Protein AF-A0A4R2C497-F1 (afdb_monomer_lite)

Radius of gyration: 15.02 Å; chains: 1; bounding box: 34×19×43 Å

Foldseek 3Di:
DDPLVVVLVVLQVLLVVLVVLLVVLVVVLVPDDPCVPVSVVSVVVSVVSVVVNVVSVVVCVVSVHDDDD

Sequence (69 aa):
MGTTDHLHAWLRDAHAIEEQAITMLTSQSERLENYPELKAQIDKHLRETRDQVAMLDRCLERTGGALPV

InterPro domains:
  IPR009078 Ferritin-like superfamily [SSF47240] (4-65)
  IPR010287 Protein of unknown function DUF892, YciF-like [PF05974] (4-65)
  IPR012347 Ferritin-like [G3DSA:1.20.1260.10] (2-68)

Organism: NCBI:txid194963

Secondary structure (DSSP, 8-state):
--HHHHHHHHHHHHHHHHHHHHHHHHHHHHH-SS-HHHHHHHHHHHHHHHHHHHHHHHHHHHTTPPPP-

Structure (mmCIF, N/CA/C/O backbone):
data_AF-A0A4R2C497-F1
#
_entry.id   AF-A0A4R2C497-F1
#
loop_
_atom_site.group_PDB
_atom_site.id
_atom_site.type_symbol
_atom_site.label_atom_id
_atom_site.label_alt_id
_atom_site.label_comp_id
_atom_site.label_asym_id
_atom_site.label_entity_id
_atom_site.label_seq_id
_atom_site.pdbx_PDB_ins_code
_atom_site.Cartn_x
_atom_site.Cartn_y
_atom_site.Cartn_z
_atom_site.occupancy
_atom_site.B_iso_or_equiv
_atom_site.auth_seq_id
_atom_site.auth_comp_id
_atom_site.auth_asym_id
_atom_site.auth_atom_id
_atom_site.pdbx_PDB_model_num
ATOM 1 N N . MET A 1 1 ? 22.047 3.915 -18.758 1.00 61.16 1 MET A N 1
ATOM 2 C CA . MET A 1 1 ? 20.699 3.456 -18.375 1.00 61.16 1 MET A CA 1
ATOM 3 C C . MET A 1 1 ? 19.726 4.546 -18.795 1.00 61.16 1 MET A C 1
ATOM 5 O O . MET A 1 1 ? 19.968 5.702 -18.457 1.00 61.16 1 MET A O 1
ATOM 9 N N . GLY A 1 2 ? 18.760 4.228 -19.657 1.00 82.00 2 GLY A N 1
ATOM 10 C CA . GLY A 1 2 ? 17.850 5.219 -20.243 1.00 82.00 2 GLY A CA 1
ATOM 11 C C . GLY A 1 2 ? 16.826 5.727 -19.227 1.00 82.00 2 GLY A C 1
ATOM 12 O O . GLY A 1 2 ? 16.641 5.126 -18.169 1.00 82.00 2 GLY A O 1
ATOM 13 N N . THR A 1 3 ? 16.144 6.834 -19.523 1.00 87.38 3 THR A N 1
ATOM 14 C CA . THR A 1 3 ? 15.087 7.382 -18.649 1.00 87.38 3 THR A CA 1
ATOM 15 C C . THR A 1 3 ? 13.956 6.372 -18.415 1.00 87.38 3 THR A C 1
ATOM 17 O O . THR A 1 3 ? 13.445 6.269 -17.305 1.00 87.38 3 THR A O 1
ATOM 20 N N . THR A 1 4 ? 13.615 5.573 -19.430 1.00 88.56 4 THR A N 1
ATOM 21 C CA . THR A 1 4 ? 12.595 4.515 -19.341 1.00 88.56 4 THR A CA 1
ATOM 22 C C . THR A 1 4 ? 12.986 3.400 -18.369 1.00 88.56 4 THR A C 1
ATOM 24 O O . THR A 1 4 ? 12.153 2.967 -17.581 1.00 88.56 4 THR A O 1
ATOM 27 N N . ASP A 1 5 ? 14.259 2.991 -18.355 1.00 88.69 5 ASP A N 1
ATOM 28 C CA . ASP A 1 5 ? 14.744 1.944 -17.445 1.00 88.69 5 ASP A CA 1
ATOM 29 C C . ASP A 1 5 ? 14.626 2.381 -15.976 1.00 88.69 5 ASP A C 1
ATOM 31 O O . ASP A 1 5 ? 14.250 1.589 -15.114 1.00 88.69 5 ASP A O 1
ATOM 35 N N . HIS A 1 6 ? 14.917 3.657 -15.691 1.00 93.50 6 HIS A N 1
ATOM 36 C CA . HIS A 1 6 ? 14.757 4.227 -14.350 1.00 93.50 6 HIS A CA 1
ATOM 37 C C . HIS A 1 6 ? 13.285 4.314 -13.947 1.00 93.50 6 HIS A C 1
ATOM 39 O O . HIS A 1 6 ? 12.944 3.976 -12.818 1.00 93.50 6 HIS A O 1
ATOM 45 N N . LEU A 1 7 ? 12.409 4.716 -14.874 1.00 94.12 7 LEU A N 1
ATOM 46 C CA . LEU A 1 7 ? 10.969 4.741 -14.629 1.00 94.12 7 LEU A CA 1
ATOM 47 C C . LEU A 1 7 ? 10.446 3.349 -14.253 1.00 94.12 7 LEU A C 1
ATOM 49 O O . LEU A 1 7 ? 9.710 3.216 -13.279 1.00 94.12 7 LEU A O 1
ATOM 53 N N . HIS A 1 8 ? 10.839 2.307 -14.990 1.00 94.25 8 HIS A N 1
ATOM 54 C CA . HIS A 1 8 ? 10.438 0.933 -14.675 1.00 94.25 8 HIS A CA 1
ATOM 55 C C . HIS A 1 8 ? 11.000 0.449 -13.339 1.00 94.25 8 HIS A C 1
ATOM 57 O O . HIS A 1 8 ? 10.291 -0.246 -12.617 1.00 94.25 8 HIS A O 1
ATOM 63 N N . ALA A 1 9 ? 12.241 0.808 -12.996 1.00 93.62 9 ALA A N 1
ATOM 64 C CA . ALA A 1 9 ? 12.817 0.484 -11.692 1.00 93.62 9 ALA A CA 1
ATOM 65 C C . ALA A 1 9 ? 12.000 1.113 -10.553 1.00 93.62 9 ALA A C 1
ATOM 67 O O . ALA A 1 9 ? 11.542 0.400 -9.667 1.00 93.62 9 ALA A O 1
ATOM 68 N N . TRP A 1 10 ? 11.705 2.412 -10.634 1.00 95.38 10 TRP A N 1
ATOM 69 C CA . TRP A 1 10 ? 10.927 3.104 -9.604 1.00 95.38 10 TRP A CA 1
ATOM 70 C C . TRP A 1 10 ? 9.490 2.605 -9.484 1.00 95.38 10 TRP A C 1
ATOM 72 O O . TRP A 1 10 ? 8.968 2.525 -8.377 1.00 95.38 10 TRP A O 1
ATOM 82 N N . LEU A 1 11 ? 8.845 2.243 -10.596 1.00 95.75 11 LEU A N 1
ATOM 83 C CA . LEU A 1 11 ? 7.507 1.649 -10.553 1.00 95.75 11 LEU A CA 1
ATOM 84 C C . LEU A 1 11 ? 7.507 0.288 -9.841 1.00 95.75 11 LEU A C 1
ATOM 86 O O . LEU A 1 11 ? 6.570 -0.003 -9.101 1.00 95.75 11 LEU A O 1
ATOM 90 N N . ARG A 1 12 ? 8.555 -0.526 -10.021 1.00 94.94 12 ARG A N 1
ATOM 91 C CA . ARG A 1 12 ? 8.707 -1.803 -9.304 1.00 94.94 12 ARG A CA 1
ATOM 92 C C . ARG A 1 12 ? 9.017 -1.605 -7.827 1.00 94.94 12 ARG A C 1
ATOM 94 O O . ARG A 1 12 ? 8.424 -2.292 -7.002 1.00 94.94 12 ARG A O 1
ATOM 101 N N . ASP A 1 13 ? 9.890 -0.657 -7.498 1.00 96.38 13 ASP A N 1
ATOM 102 C CA . ASP A 1 13 ? 10.198 -0.321 -6.106 1.00 96.38 13 ASP A CA 1
ATOM 103 C C . ASP A 1 13 ? 8.938 0.160 -5.376 1.00 96.38 13 ASP A C 1
ATOM 105 O O . ASP A 1 13 ? 8.636 -0.313 -4.282 1.00 96.38 13 ASP A O 1
ATOM 109 N N . ALA A 1 14 ? 8.155 1.041 -6.010 1.00 96.94 14 ALA A N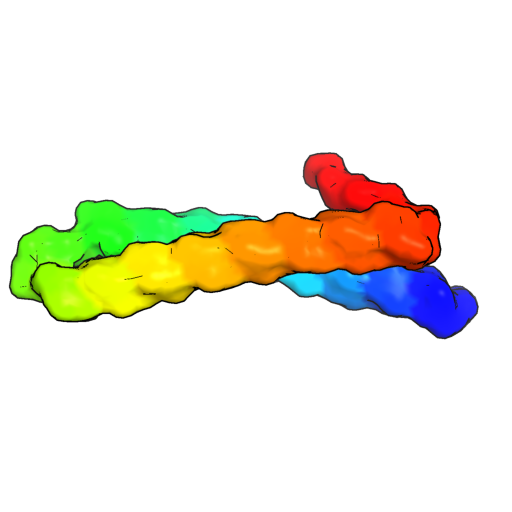 1
ATOM 110 C CA . ALA A 1 14 ? 6.873 1.487 -5.477 1.00 96.94 14 ALA A CA 1
ATOM 111 C C . ALA A 1 14 ? 5.914 0.307 -5.267 1.00 96.94 14 ALA A C 1
ATOM 113 O O . ALA A 1 14 ? 5.354 0.175 -4.186 1.00 96.94 14 ALA A O 1
ATOM 114 N N . HIS A 1 15 ? 5.782 -0.595 -6.246 1.00 96.44 15 HIS A N 1
ATOM 115 C CA . HIS A 1 15 ? 4.919 -1.771 -6.108 1.00 96.44 15 HIS A CA 1
ATOM 116 C C . HIS A 1 15 ? 5.339 -2.654 -4.923 1.00 96.44 15 HIS A C 1
ATOM 118 O O . HIS A 1 15 ? 4.495 -3.093 -4.144 1.00 96.44 15 HIS A O 1
ATOM 124 N N . ALA A 1 16 ? 6.638 -2.907 -4.753 1.00 95.88 16 ALA A N 1
ATOM 125 C CA . ALA A 1 16 ? 7.143 -3.700 -3.634 1.00 95.88 16 ALA A CA 1
ATOM 126 C C . ALA A 1 16 ? 6.852 -3.039 -2.274 1.00 95.88 16 ALA A C 1
ATOM 128 O O . ALA A 1 16 ? 6.487 -3.725 -1.316 1.00 95.88 16 ALA A O 1
ATOM 129 N N . ILE A 1 17 ? 6.974 -1.710 -2.193 1.00 97.44 17 ILE A N 1
ATOM 130 C CA . ILE A 1 17 ? 6.637 -0.943 -0.988 1.00 97.44 17 ILE A CA 1
ATOM 131 C C . ILE A 1 17 ? 5.143 -1.062 -0.668 1.00 97.44 17 ILE A C 1
ATOM 133 O O . ILE A 1 17 ? 4.797 -1.279 0.494 1.00 97.44 17 ILE A O 1
ATOM 137 N N . GLU A 1 18 ? 4.264 -0.969 -1.667 1.00 97.94 18 GLU A N 1
ATOM 138 C CA . GLU A 1 18 ? 2.818 -1.074 -1.442 1.00 97.94 18 GLU A CA 1
ATOM 139 C C . GLU A 1 18 ? 2.401 -2.486 -0.989 1.00 97.94 18 GLU A C 1
ATOM 141 O O . GLU A 1 18 ? 1.622 -2.626 -0.047 1.00 97.94 18 GLU A O 1
ATOM 146 N N . GLU A 1 19 ? 2.980 -3.549 -1.555 1.00 97.31 19 GLU A N 1
ATOM 147 C CA . GLU A 1 19 ? 2.759 -4.932 -1.089 1.00 97.31 19 GLU A CA 1
ATOM 148 C C . GLU A 1 19 ? 3.210 -5.133 0.372 1.00 97.31 19 GLU A C 1
ATOM 150 O O . GLU A 1 19 ? 2.527 -5.765 1.195 1.00 97.31 19 GLU A O 1
ATOM 155 N N . GLN A 1 20 ? 4.340 -4.528 0.747 1.00 97.88 20 GLN A N 1
ATOM 156 C CA . GLN A 1 20 ? 4.792 -4.520 2.136 1.00 97.88 20 GLN A CA 1
ATOM 157 C C . GLN A 1 20 ? 3.827 -3.734 3.038 1.00 97.88 20 GLN A C 1
ATOM 159 O O . GLN A 1 20 ? 3.516 -4.182 4.149 1.00 97.88 20 GLN A O 1
ATOM 164 N N . ALA A 1 21 ? 3.323 -2.589 2.575 1.00 98.12 21 ALA A N 1
ATOM 165 C CA . ALA A 1 21 ? 2.346 -1.788 3.304 1.00 98.12 21 ALA A CA 1
ATOM 166 C C . ALA A 1 21 ? 1.035 -2.560 3.517 1.00 98.12 21 ALA A C 1
ATOM 168 O O . ALA A 1 21 ? 0.519 -2.566 4.635 1.00 98.12 21 ALA A O 1
ATOM 169 N N . ILE A 1 22 ? 0.546 -3.298 2.514 1.00 98.50 22 ILE A N 1
ATOM 170 C CA . ILE A 1 22 ? -0.621 -4.190 2.628 1.00 98.50 22 ILE A CA 1
ATOM 171 C C . ILE A 1 22 ? -0.413 -5.212 3.743 1.00 98.50 22 ILE A C 1
ATOM 173 O O . ILE A 1 22 ? -1.288 -5.380 4.600 1.00 98.50 22 ILE A O 1
ATOM 177 N N . THR A 1 23 ? 0.745 -5.872 3.760 1.00 98.12 23 THR A N 1
ATOM 178 C CA . THR A 1 23 ? 1.084 -6.870 4.784 1.00 98.12 23 THR A CA 1
ATOM 179 C C . THR A 1 23 ? 1.065 -6.248 6.182 1.00 98.12 23 THR A C 1
ATOM 181 O O . THR A 1 23 ? 0.440 -6.770 7.110 1.00 98.12 23 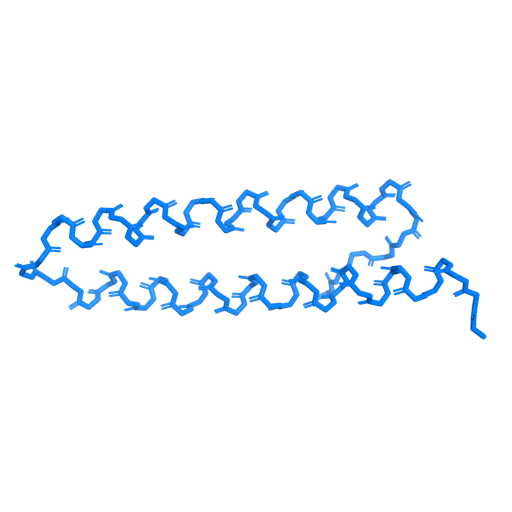THR A O 1
ATOM 184 N N . MET A 1 24 ? 1.692 -5.079 6.328 1.00 98.12 24 MET A N 1
ATOM 185 C CA . MET A 1 24 ? 1.766 -4.349 7.590 1.00 98.12 24 MET A CA 1
ATOM 186 C C . MET A 1 24 ? 0.388 -3.858 8.067 1.00 98.12 24 MET A C 1
ATOM 188 O O . MET A 1 24 ? 0.063 -3.982 9.248 1.00 98.12 24 MET A O 1
ATOM 192 N N . LEU A 1 25 ? -0.432 -3.291 7.180 1.00 98.06 25 LEU A N 1
ATOM 193 C CA . LEU A 1 25 ? -1.765 -2.768 7.504 1.00 98.06 25 LEU A CA 1
ATOM 194 C C . LEU A 1 25 ? -2.747 -3.890 7.845 1.00 98.06 25 LEU A C 1
ATOM 196 O O . LEU A 1 25 ? -3.530 -3.746 8.782 1.00 98.06 25 LEU A O 1
ATOM 200 N N . THR A 1 26 ? -2.659 -5.025 7.148 1.00 98.06 26 THR A N 1
ATOM 201 C CA . THR A 1 26 ? -3.459 -6.220 7.452 1.00 98.06 26 THR A CA 1
ATOM 202 C C . THR A 1 26 ? -3.165 -6.707 8.872 1.00 98.06 26 THR A C 1
ATOM 204 O O . THR A 1 26 ? -4.081 -6.791 9.689 1.00 98.06 26 THR A O 1
ATOM 207 N N . SER A 1 27 ? -1.885 -6.896 9.217 1.00 97.75 27 SER A N 1
ATOM 208 C CA . SER A 1 27 ? -1.486 -7.323 10.567 1.00 97.75 27 SER A CA 1
ATOM 209 C C . SER A 1 27 ? -1.892 -6.321 11.657 1.00 97.75 27 SER A C 1
ATOM 211 O O . SER A 1 27 ? -2.314 -6.713 12.746 1.00 97.75 27 SER A O 1
ATOM 213 N N . GLN A 1 28 ? -1.794 -5.016 11.388 1.00 96.38 28 GLN A N 1
ATOM 214 C CA . GLN A 1 28 ? -2.238 -3.990 12.335 1.00 96.38 28 GLN A CA 1
ATOM 215 C C . GLN A 1 28 ? -3.755 -4.022 12.546 1.00 96.38 28 GLN A C 1
ATOM 217 O O . GLN A 1 28 ? -4.206 -3.956 13.688 1.00 96.38 28 GLN A O 1
ATOM 222 N N . SER A 1 29 ? -4.537 -4.151 11.471 1.00 96.19 29 SER A N 1
ATOM 223 C CA . SER A 1 29 ? -5.998 -4.203 11.546 1.00 96.19 29 SER A CA 1
ATOM 224 C C . SER A 1 29 ? -6.494 -5.416 12.339 1.00 96.19 29 SER A C 1
ATOM 226 O O . SER A 1 29 ? -7.429 -5.293 13.134 1.00 96.19 29 SER A O 1
ATOM 228 N N . GLU A 1 30 ? -5.863 -6.5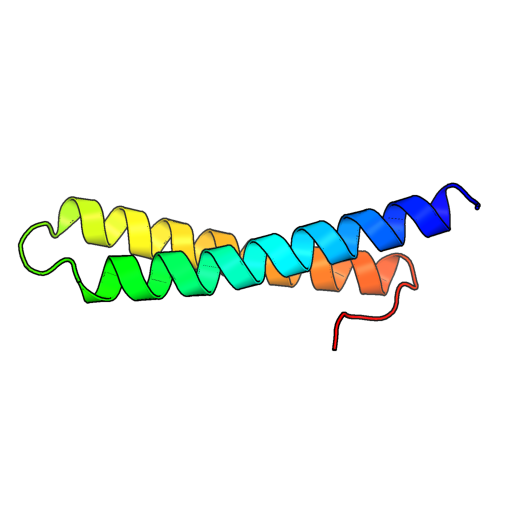79 12.170 1.00 95.88 30 GLU A N 1
ATOM 229 C CA . GLU A 1 30 ? -6.208 -7.817 12.887 1.00 95.88 30 GLU A CA 1
ATOM 230 C C . GLU A 1 30 ? -6.005 -7.711 14.403 1.00 95.88 30 GLU A C 1
ATOM 232 O O . GLU A 1 30 ? -6.733 -8.335 15.167 1.00 95.88 30 GLU A O 1
ATOM 237 N N . ARG A 1 31 ? -5.049 -6.891 14.853 1.00 96.31 31 ARG A N 1
ATOM 238 C CA . ARG A 1 31 ? -4.705 -6.732 16.276 1.00 96.31 31 ARG A CA 1
ATOM 239 C C . ARG A 1 31 ? -5.539 -5.674 17.006 1.00 96.31 31 ARG A C 1
ATOM 241 O O . ARG A 1 31 ? -5.436 -5.556 18.227 1.00 96.31 31 ARG A O 1
ATOM 248 N N . LEU A 1 32 ? -6.326 -4.871 16.288 1.00 94.62 32 LEU A N 1
ATOM 249 C CA . LEU A 1 32 ? -7.148 -3.810 16.874 1.00 94.62 32 LEU A CA 1
ATOM 250 C C . LEU A 1 32 ? -8.538 -4.329 17.258 1.00 94.62 32 LEU A C 1
ATOM 252 O O . LEU A 1 32 ? -9.471 -4.279 16.462 1.00 94.62 32 LEU A O 1
ATOM 256 N N . GLU A 1 33 ? -8.687 -4.765 18.507 1.00 89.94 33 GLU A N 1
ATOM 257 C CA . GLU A 1 33 ? -9.973 -5.248 19.040 1.00 89.94 33 GLU A CA 1
ATOM 258 C C . GLU A 1 33 ? -10.808 -4.132 19.692 1.00 89.94 33 GLU A C 1
ATOM 260 O O . GLU A 1 33 ? -12.021 -4.071 19.517 1.00 89.94 33 GLU A O 1
ATOM 265 N N . ASN A 1 34 ? -10.159 -3.208 20.410 1.00 94.69 34 ASN A N 1
ATOM 266 C CA . ASN A 1 34 ? -10.839 -2.237 21.284 1.00 94.69 34 ASN A CA 1
ATOM 267 C C . ASN A 1 34 ? -10.907 -0.806 20.720 1.00 94.69 34 ASN A C 1
ATOM 269 O O . ASN A 1 34 ? -11.357 0.109 21.405 1.00 94.69 34 ASN A O 1
ATOM 273 N N . TYR A 1 35 ? -10.459 -0.598 19.479 1.00 96.62 35 TYR A N 1
ATOM 274 C CA . TYR A 1 35 ? -10.386 0.721 18.839 1.00 96.62 35 TYR A CA 1
ATOM 275 C C . TYR A 1 35 ? -11.071 0.691 17.463 1.00 96.62 35 TYR A C 1
ATOM 277 O O . TYR A 1 35 ? -10.388 0.700 16.435 1.00 96.62 35 TYR A O 1
ATOM 285 N N . PRO A 1 36 ? -12.416 0.631 17.416 1.00 94.75 36 PRO A N 1
ATOM 286 C CA . PRO A 1 36 ? -13.158 0.410 16.173 1.00 94.75 36 PRO A CA 1
ATOM 287 C C . PRO A 1 36 ? -12.969 1.538 15.152 1.00 94.75 36 PRO A C 1
ATOM 289 O O . PRO A 1 36 ? -12.865 1.276 13.956 1.00 94.75 36 PRO A O 1
ATOM 292 N N . GLU A 1 37 ? -12.863 2.787 15.609 1.00 97.50 37 GLU A N 1
ATOM 293 C CA . GLU A 1 37 ? -12.640 3.939 14.728 1.00 97.50 37 GLU A CA 1
ATOM 294 C C . GLU A 1 37 ? -11.257 3.894 14.070 1.00 97.50 37 GLU A C 1
ATOM 296 O O . GLU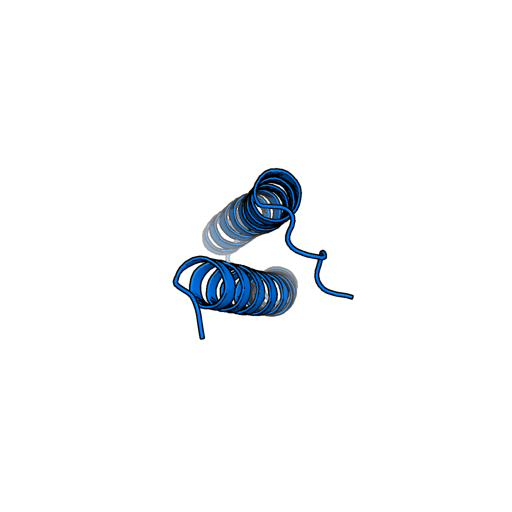 A 1 37 ? -11.134 4.101 12.863 1.00 97.50 37 GLU A O 1
ATOM 301 N N . LEU A 1 38 ? -10.218 3.556 14.844 1.00 96.75 38 LEU A N 1
ATOM 302 C CA . LEU A 1 38 ? -8.863 3.401 14.318 1.00 96.75 38 LEU A CA 1
ATOM 303 C C . LEU A 1 38 ? -8.790 2.226 13.339 1.00 96.75 38 LEU A C 1
ATOM 305 O O . LEU A 1 38 ? -8.233 2.371 12.253 1.00 96.75 38 LEU A O 1
ATOM 309 N N . LYS A 1 39 ? -9.407 1.089 13.684 1.00 97.44 39 LYS A N 1
ATOM 310 C CA . LYS A 1 39 ? -9.497 -0.072 12.792 1.00 97.44 39 LYS A CA 1
ATOM 311 C C . LYS A 1 39 ? -10.147 0.302 11.461 1.00 97.44 39 LYS A C 1
ATOM 313 O O . LYS A 1 39 ? -9.602 -0.031 10.415 1.00 97.44 39 LYS A O 1
ATOM 318 N N . ALA A 1 40 ? -11.246 1.056 11.483 1.00 97.56 40 ALA A N 1
ATOM 319 C CA . ALA A 1 40 ? -11.921 1.497 10.265 1.00 97.56 40 ALA A CA 1
ATOM 320 C C . ALA A 1 40 ? -11.026 2.371 9.366 1.00 97.56 40 ALA A C 1
ATOM 322 O O . ALA A 1 40 ? -11.093 2.246 8.142 1.00 97.56 40 ALA A O 1
ATOM 323 N N . GLN A 1 41 ? -10.171 3.223 9.946 1.00 98.25 41 GLN A N 1
ATOM 324 C CA . GLN A 1 41 ? -9.196 4.007 9.177 1.00 98.25 41 GLN A CA 1
ATOM 325 C C . GLN A 1 41 ? -8.092 3.129 8.582 1.00 98.25 41 GLN A C 1
ATOM 327 O O . GLN A 1 41 ? -7.753 3.306 7.414 1.00 98.25 41 GLN A O 1
ATOM 332 N N . ILE A 1 42 ? -7.576 2.148 9.333 1.00 97.88 42 ILE A N 1
ATOM 333 C CA . ILE A 1 42 ? -6.594 1.187 8.806 1.00 97.88 42 ILE A CA 1
ATOM 334 C C . ILE A 1 42 ? -7.208 0.352 7.680 1.00 97.88 42 ILE A C 1
ATOM 336 O O . ILE A 1 42 ? -6.592 0.208 6.631 1.00 97.88 42 ILE A O 1
ATOM 340 N N . ASP A 1 43 ? -8.437 -0.138 7.843 1.00 98.00 43 ASP A N 1
ATOM 341 C CA . ASP A 1 43 ? -9.137 -0.909 6.811 1.00 98.00 43 ASP A CA 1
ATOM 342 C C . ASP A 1 43 ? -9.429 -0.069 5.566 1.00 98.00 43 ASP A C 1
ATOM 344 O O . ASP A 1 43 ? -9.398 -0.580 4.444 1.00 98.00 43 ASP A O 1
ATOM 348 N N . LYS A 1 44 ? -9.729 1.222 5.746 1.00 98.38 44 LYS A N 1
ATOM 349 C CA . LYS A 1 44 ? -9.856 2.167 4.637 1.00 98.38 44 LYS A CA 1
ATOM 350 C C . LYS A 1 44 ? -8.526 2.318 3.907 1.00 98.38 44 LYS A C 1
ATOM 352 O O . LYS A 1 44 ? -8.504 2.139 2.693 1.00 98.38 44 LYS A O 1
ATOM 357 N N . HIS A 1 45 ? -7.446 2.573 4.639 1.00 98.19 45 HIS A N 1
ATOM 358 C CA . HIS A 1 45 ? -6.126 2.739 4.049 1.00 98.19 45 HIS A CA 1
ATOM 359 C C . HIS A 1 45 ? -5.662 1.465 3.333 1.00 98.19 45 HIS A C 1
ATOM 361 O O . HIS A 1 45 ? -5.211 1.533 2.202 1.00 98.19 45 HIS A O 1
ATOM 367 N N . LEU A 1 46 ? -5.908 0.288 3.911 1.00 98.31 46 LEU A N 1
ATOM 368 C CA . LEU A 1 46 ? -5.622 -1.005 3.289 1.00 98.31 46 LEU A CA 1
ATOM 369 C C . LEU A 1 46 ? -6.317 -1.180 1.928 1.00 98.31 46 LEU A C 1
ATOM 371 O O . LEU A 1 46 ? -5.736 -1.762 1.013 1.00 98.31 46 LEU A O 1
ATOM 375 N N . ARG A 1 47 ? -7.560 -0.700 1.773 1.00 98.44 47 ARG A N 1
ATOM 376 C CA . ARG A 1 47 ? -8.241 -0.706 0.466 1.00 98.44 47 ARG A CA 1
ATOM 377 C C . ARG A 1 47 ? -7.575 0.258 -0.513 1.00 98.44 47 ARG A C 1
ATOM 379 O O . ARG A 1 47 ? -7.305 -0.140 -1.637 1.00 98.44 47 ARG A O 1
ATOM 386 N N . GLU A 1 48 ? -7.261 1.472 -0.068 1.00 98.62 48 GLU A N 1
ATOM 387 C CA . GLU A 1 48 ? -6.564 2.469 -0.891 1.00 98.62 48 GLU A CA 1
ATOM 388 C C . GLU A 1 48 ? -5.200 1.948 -1.375 1.00 98.62 48 GLU A C 1
ATOM 390 O O . GLU A 1 48 ? -4.883 2.083 -2.552 1.00 98.62 48 GLU A O 1
ATOM 395 N N . THR A 1 49 ? -4.429 1.286 -0.509 1.00 98.25 49 THR A N 1
ATOM 396 C CA . THR A 1 49 ? -3.131 0.678 -0.843 1.00 98.25 49 THR A CA 1
ATOM 397 C C . THR A 1 49 ? -3.273 -0.447 -1.874 1.00 98.25 49 THR A C 1
ATOM 399 O O . THR A 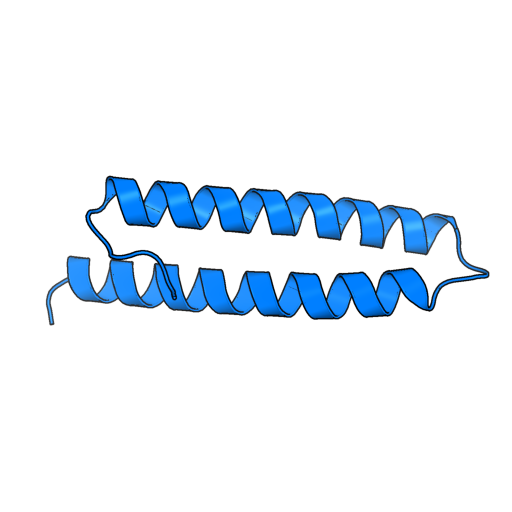1 49 ? -2.504 -0.518 -2.828 1.00 98.25 49 THR A O 1
ATOM 402 N N . ARG A 1 50 ? -4.301 -1.300 -1.760 1.00 98.31 50 ARG A N 1
ATOM 403 C CA . ARG A 1 50 ? -4.593 -2.329 -2.781 1.00 98.31 50 ARG A CA 1
ATOM 404 C C . ARG A 1 50 ? -4.954 -1.717 -4.133 1.00 98.31 50 ARG A C 1
ATOM 406 O O . ARG A 1 50 ? -4.512 -2.206 -5.171 1.00 98.31 50 ARG A O 1
ATOM 413 N N . ASP A 1 51 ? -5.724 -0.633 -4.127 1.00 98.25 51 ASP A N 1
ATOM 414 C CA . ASP A 1 51 ? -6.052 0.093 -5.353 1.00 98.25 51 ASP A CA 1
ATOM 415 C C . ASP A 1 51 ? -4.799 0.743 -5.973 1.00 98.25 51 ASP A C 1
ATOM 417 O O . ASP A 1 51 ? -4.661 0.758 -7.199 1.00 98.25 51 ASP A O 1
ATOM 421 N N . GLN A 1 52 ? -3.866 1.229 -5.145 1.00 98.06 52 GLN A N 1
ATOM 422 C CA . GLN A 1 52 ? -2.575 1.781 -5.573 1.00 98.06 52 GLN A CA 1
ATOM 423 C C . GLN A 1 52 ? -1.684 0.722 -6.233 1.00 98.06 52 GLN A C 1
ATOM 425 O O . GLN A 1 52 ? -1.163 0.994 -7.315 1.00 98.06 52 GLN A O 1
ATOM 430 N N . VAL A 1 53 ? -1.582 -0.492 -5.676 1.00 97.75 53 VAL A N 1
ATOM 431 C CA . VAL A 1 53 ? -0.895 -1.628 -6.330 1.00 97.75 53 VAL A CA 1
ATOM 432 C C . VAL A 1 53 ? -1.465 -1.864 -7.727 1.00 97.75 53 VAL A C 1
ATOM 434 O O . VAL A 1 53 ? -0.742 -1.791 -8.719 1.00 97.75 53 VAL A O 1
ATOM 437 N N . ALA A 1 54 ? -2.789 -1.998 -7.836 1.00 96.19 54 ALA A N 1
ATOM 438 C CA . ALA A 1 54 ? -3.438 -2.216 -9.126 1.00 96.19 54 ALA A CA 1
ATOM 439 C C . ALA A 1 54 ? -3.224 -1.045 -10.110 1.00 96.19 54 ALA A C 1
ATOM 441 O O . ALA A 1 54 ? -3.252 -1.226 -11.330 1.00 96.19 54 ALA A O 1
ATOM 442 N N . MET A 1 55 ? -3.044 0.186 -9.617 1.00 96.81 55 MET A N 1
ATOM 443 C CA . MET A 1 55 ? -2.663 1.331 -10.450 1.00 96.81 55 MET A CA 1
ATOM 444 C C . MET A 1 55 ? -1.215 1.240 -10.939 1.00 96.81 55 MET A C 1
ATOM 446 O O . MET A 1 55 ? -0.955 1.591 -12.093 1.00 96.81 55 MET A O 1
ATOM 450 N N . LEU A 1 56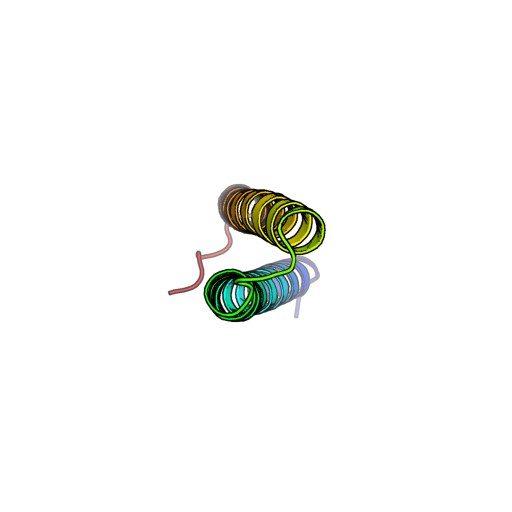 ? -0.291 0.791 -10.090 1.00 96.25 56 LEU A N 1
ATOM 451 C CA . LEU A 1 56 ? 1.112 0.584 -10.445 1.00 96.25 56 LEU A CA 1
ATOM 452 C C . LEU A 1 56 ? 1.254 -0.522 -11.496 1.00 96.25 56 LEU A C 1
ATOM 454 O O . LEU A 1 56 ? 1.950 -0.301 -12.488 1.00 96.25 56 LEU A O 1
ATOM 458 N N . ASP A 1 57 ? 0.504 -1.618 -11.366 1.00 94.25 57 ASP A N 1
ATOM 459 C CA . ASP A 1 57 ? 0.439 -2.697 -12.363 1.00 94.25 57 ASP A CA 1
ATOM 460 C C . ASP A 1 57 ? 0.018 -2.177 -13.735 1.00 94.25 57 ASP A C 1
ATOM 462 O O . ASP A 1 57 ? 0.745 -2.315 -14.720 1.00 94.25 57 ASP A O 1
ATOM 466 N N . ARG A 1 58 ? -1.111 -1.460 -13.797 1.00 95.44 58 ARG A N 1
ATOM 467 C CA . ARG A 1 58 ? -1.593 -0.847 -15.046 1.00 95.44 58 ARG A CA 1
ATOM 468 C C . ARG A 1 58 ? -0.584 0.140 -15.639 1.00 95.44 58 ARG A C 1
ATOM 470 O O . ARG A 1 58 ? -0.497 0.292 -16.859 1.00 95.44 58 ARG A O 1
ATOM 477 N N . CYS A 1 59 ? 0.167 0.855 -14.800 1.00 95.12 59 CYS A N 1
ATOM 478 C CA . CYS A 1 59 ? 1.222 1.761 -15.254 1.00 95.12 59 CYS A CA 1
ATOM 479 C C . CYS A 1 59 ? 2.426 1.006 -15.833 1.00 95.12 59 CYS A C 1
ATOM 481 O O . CYS A 1 59 ? 2.945 1.419 -16.875 1.00 95.12 59 CYS A O 1
ATOM 483 N N . LEU A 1 60 ? 2.853 -0.089 -15.202 1.00 93.38 60 LEU A N 1
ATOM 484 C CA . LEU A 1 60 ? 3.912 -0.962 -15.708 1.00 93.38 60 LEU A CA 1
ATOM 485 C C . LEU A 1 60 ? 3.516 -1.572 -17.055 1.00 93.38 60 LEU A C 1
ATOM 487 O O . LEU A 1 60 ? 4.258 -1.415 -18.024 1.00 93.38 60 LEU A O 1
ATOM 491 N N . GLU A 1 61 ? 2.309 -2.130 -17.160 1.00 92.19 61 GLU A N 1
ATOM 492 C CA . GLU A 1 61 ? 1.769 -2.685 -18.407 1.00 92.19 61 GLU A CA 1
ATOM 493 C C . GLU A 1 61 ? 1.756 -1.645 -19.535 1.00 92.19 61 GLU A C 1
ATOM 495 O O . GLU A 1 61 ? 2.287 -1.879 -20.623 1.00 92.19 61 GLU A O 1
ATOM 500 N N . ARG A 1 62 ? 1.215 -0.448 -19.270 1.00 93.50 62 ARG A N 1
ATOM 501 C CA . ARG A 1 62 ? 1.124 0.635 -20.265 1.00 93.50 62 ARG A CA 1
ATOM 502 C C . ARG A 1 62 ? 2.487 1.132 -20.738 1.00 93.50 62 ARG A C 1
ATOM 504 O O . ARG A 1 62 ? 2.606 1.605 -21.865 1.00 93.50 62 ARG A O 1
ATOM 511 N N . THR A 1 63 ? 3.499 1.078 -19.878 1.00 91.88 63 THR A N 1
ATOM 512 C CA . THR A 1 63 ? 4.858 1.532 -20.206 1.00 91.88 63 THR A CA 1
ATOM 513 C C . THR A 1 63 ? 5.741 0.412 -20.760 1.00 91.88 63 THR A C 1
ATOM 515 O O . THR A 1 63 ? 6.924 0.649 -20.998 1.00 91.88 63 THR A O 1
ATOM 518 N N . GLY A 1 64 ? 5.190 -0.788 -20.988 1.00 87.69 64 GLY A N 1
ATOM 519 C CA . GLY A 1 64 ? 5.922 -1.948 -21.503 1.00 87.69 64 GLY A CA 1
ATOM 520 C C . GLY A 1 64 ? 6.890 -2.569 -20.492 1.00 87.69 64 GLY A C 1
ATOM 521 O O . GLY A 1 64 ? 7.799 -3.299 -20.883 1.00 87.69 64 GLY A O 1
ATOM 522 N N . GLY A 1 65 ? 6.734 -2.256 -19.205 1.00 80.94 65 GLY A N 1
ATOM 523 C CA . GLY A 1 65 ? 7.488 -2.882 -18.128 1.00 80.94 65 GLY A CA 1
ATOM 524 C C . GLY A 1 65 ? 6.920 -4.263 -17.797 1.00 80.94 65 GLY A C 1
ATOM 525 O O . GLY A 1 65 ? 5.710 -4.463 -17.800 1.00 80.94 65 GLY A O 1
ATOM 526 N N . ALA A 1 66 ? 7.790 -5.224 -17.483 1.00 80.25 66 ALA A N 1
ATOM 527 C CA . ALA A 1 66 ? 7.353 -6.494 -16.904 1.00 80.25 66 ALA A CA 1
ATOM 528 C C . ALA A 1 66 ? 6.807 -6.272 -15.485 1.00 80.25 66 ALA A C 1
ATOM 530 O O . ALA A 1 66 ? 7.475 -5.589 -14.692 1.00 80.25 66 ALA A O 1
ATOM 531 N N . LEU A 1 67 ? 5.645 -6.869 -15.198 1.00 75.62 67 LEU A N 1
ATOM 532 C CA . LEU A 1 67 ? 5.065 -6.944 -13.858 1.00 75.62 67 LEU A CA 1
ATOM 533 C C . LEU A 1 67 ? 6.061 -7.607 -12.889 1.00 75.62 67 LEU A C 1
ATOM 535 O O . LEU A 1 67 ? 6.822 -8.487 -13.310 1.00 75.62 67 LEU A O 1
ATOM 539 N N . PRO A 1 68 ? 6.104 -7.173 -11.621 1.00 69.56 68 PRO A N 1
ATOM 540 C CA . PRO A 1 68 ? 6.863 -7.877 -10.596 1.00 69.56 68 PRO A CA 1
ATOM 541 C C . PRO A 1 68 ? 6.313 -9.304 -10.426 1.00 69.56 68 PRO A C 1
ATOM 543 O O . PRO A 1 68 ? 5.108 -9.526 -10.541 1.00 69.56 68 PRO A O 1
ATOM 546 N N . VAL A 1 69 ? 7.220 -10.268 -10.230 1.00 58.47 69 VAL A N 1
ATOM 547 C CA . VAL A 1 69 ? 6.903 -11.684 -9.956 1.00 58.47 69 VAL A CA 1
ATOM 548 C C . VAL A 1 69 ? 6.777 -11.929 -8.462 1.00 58.47 69 VAL A C 1
ATOM 550 O O . VAL A 1 69 ? 7.554 -11.292 -7.713 1.00 58.47 69 VAL A O 1
#

pLDDT: mean 93.49, std 8.03, range [58.47, 98.62]